Protein AF-A0AAP4D644-F1 (afdb_monomer_lite)

Structure (mmCIF, N/CA/C/O backbone):
data_AF-A0AAP4D644-F1
#
_entry.id   AF-A0AAP4D644-F1
#
loop_
_atom_site.group_PDB
_atom_site.id
_atom_site.type_symbol
_atom_site.label_atom_id
_atom_site.label_alt_id
_atom_site.label_comp_id
_atom_site.label_asym_id
_atom_site.label_entity_id
_atom_site.label_seq_id
_atom_site.pdbx_PDB_ins_code
_atom_site.Cartn_x
_atom_site.Cartn_y
_atom_site.Cartn_z
_atom_site.occupancy
_atom_site.B_iso_or_equiv
_atom_site.auth_seq_id
_atom_site.auth_comp_id
_atom_site.auth_asym_id
_atom_site.auth_atom_id
_atom_site.pdbx_PDB_model_num
ATOM 1 N N . MET A 1 1 ? 47.820 -1.376 -25.197 1.00 35.84 1 MET A N 1
ATOM 2 C CA . MET A 1 1 ? 46.651 -0.483 -25.298 1.00 35.84 1 MET A CA 1
ATOM 3 C C . MET A 1 1 ? 45.445 -1.398 -25.393 1.00 35.84 1 MET A C 1
ATOM 5 O O . MET A 1 1 ? 45.234 -1.981 -26.444 1.00 35.84 1 MET A O 1
ATOM 9 N N . ILE A 1 2 ? 44.798 -1.685 -24.264 1.00 47.09 2 ILE A N 1
ATOM 10 C CA . ILE A 1 2 ? 43.541 -2.441 -24.238 1.00 47.09 2 ILE A CA 1
ATOM 11 C C . ILE A 1 2 ? 42.493 -1.375 -23.975 1.00 47.09 2 ILE A C 1
ATOM 13 O O . ILE A 1 2 ? 42.478 -0.788 -22.894 1.00 47.09 2 ILE A O 1
ATOM 17 N N . GLU A 1 3 ? 41.730 -1.037 -25.007 1.00 48.53 3 GLU A N 1
ATOM 18 C CA . GLU A 1 3 ? 40.587 -0.148 -24.861 1.00 48.53 3 GLU A CA 1
ATOM 19 C C . GLU A 1 3 ? 39.527 -0.927 -24.088 1.00 48.53 3 GLU A C 1
ATOM 21 O O . GLU A 1 3 ? 39.006 -1.943 -24.546 1.00 48.53 3 GLU A O 1
ATOM 26 N N . HIS A 1 4 ? 39.311 -0.512 -22.845 1.00 43.62 4 HIS A N 1
ATOM 27 C CA . HIS A 1 4 ? 38.159 -0.944 -22.083 1.00 43.62 4 HIS A CA 1
ATOM 28 C C . HIS A 1 4 ? 36.962 -0.198 -22.667 1.00 43.62 4 HIS A C 1
ATOM 30 O O . HIS A 1 4 ? 36.743 0.966 -22.342 1.00 43.62 4 HIS A O 1
ATOM 36 N N . ASP A 1 5 ? 36.221 -0.859 -23.556 1.00 52.31 5 ASP A N 1
ATOM 37 C CA . ASP A 1 5 ? 34.858 -0.454 -23.884 1.00 52.31 5 ASP A CA 1
ATOM 38 C C . ASP A 1 5 ? 34.036 -0.563 -22.597 1.00 52.31 5 ASP A C 1
ATOM 40 O O . ASP A 1 5 ? 33.574 -1.636 -22.199 1.00 52.31 5 ASP A O 1
ATOM 44 N N . GLU A 1 6 ? 33.932 0.559 -21.891 1.00 53.22 6 GLU A N 1
ATOM 45 C CA . GLU A 1 6 ? 33.104 0.713 -20.708 1.00 53.22 6 GLU A CA 1
ATOM 46 C C . GLU A 1 6 ? 31.641 0.624 -21.145 1.00 53.22 6 GLU A C 1
ATOM 48 O O . GLU A 1 6 ? 31.006 1.597 -21.552 1.00 53.22 6 GLU A O 1
ATOM 53 N N . ALA A 1 7 ? 31.121 -0.603 -21.146 1.00 55.41 7 ALA A N 1
ATOM 54 C CA . ALA A 1 7 ? 29.710 -0.863 -21.340 1.00 55.41 7 ALA A CA 1
ATOM 55 C C . ALA A 1 7 ? 28.950 -0.145 -20.220 1.00 55.41 7 ALA A C 1
ATOM 57 O O . ALA A 1 7 ? 29.014 -0.558 -19.063 1.00 55.41 7 ALA A O 1
ATOM 58 N N . ALA A 1 8 ? 28.256 0.937 -20.582 1.00 45.06 8 ALA A N 1
ATOM 59 C CA . ALA A 1 8 ? 27.396 1.690 -19.682 1.00 45.06 8 ALA A CA 1
ATOM 60 C C . ALA A 1 8 ? 26.524 0.727 -18.861 1.00 45.06 8 ALA A C 1
ATOM 62 O O . ALA A 1 8 ? 25.763 -0.072 -19.426 1.00 45.06 8 ALA A O 1
ATOM 63 N N . SER A 1 9 ? 26.658 0.791 -17.533 1.00 47.25 9 SER A N 1
ATOM 64 C CA . SER A 1 9 ? 25.836 0.009 -16.616 1.00 47.25 9 SER A CA 1
ATOM 65 C C . SER A 1 9 ? 24.361 0.332 -16.891 1.00 47.25 9 SER A C 1
ATOM 67 O O . SER A 1 9 ? 24.015 1.502 -17.082 1.00 47.25 9 SER A O 1
ATOM 69 N N . PRO A 1 10 ? 23.442 -0.653 -16.900 1.00 54.81 10 PRO A N 1
ATOM 70 C CA . PRO A 1 10 ? 22.006 -0.392 -17.053 1.00 54.81 10 PRO A CA 1
ATOM 71 C C . PRO A 1 10 ? 21.440 0.534 -15.959 1.00 54.81 10 PRO A C 1
ATOM 73 O O . PRO A 1 10 ? 20.324 1.040 -16.092 1.00 54.81 10 PRO A O 1
ATOM 76 N N . GLU A 1 11 ? 22.206 0.768 -14.895 1.00 52.88 11 GLU A N 1
ATOM 77 C CA . GLU A 1 11 ? 21.910 1.692 -13.803 1.00 52.88 11 GLU A CA 1
ATOM 78 C C . GLU A 1 11 ? 22.048 3.166 -14.232 1.00 52.88 11 GLU A C 1
ATOM 80 O O . GLU A 1 11 ? 21.251 4.005 -13.802 1.00 52.88 11 GLU A O 1
ATOM 85 N N . ASP A 1 12 ? 22.950 3.478 -15.170 1.00 46.66 12 ASP A N 1
ATOM 86 C CA . ASP A 1 12 ? 23.211 4.850 -15.634 1.00 46.66 12 ASP A CA 1
ATOM 87 C C . ASP A 1 12 ? 22.149 5.366 -16.623 1.00 46.66 12 ASP A C 1
ATOM 89 O O . ASP A 1 12 ? 22.008 6.570 -16.843 1.00 46.66 12 ASP A O 1
ATOM 93 N N . ALA A 1 13 ? 21.325 4.474 -17.186 1.00 50.72 13 ALA A N 1
ATOM 94 C CA . ALA A 1 13 ? 20.248 4.829 -18.114 1.00 50.72 13 ALA A CA 1
ATOM 95 C C . ALA A 1 13 ? 18.931 5.259 -17.422 1.00 50.72 13 ALA A C 1
ATOM 97 O O . ALA A 1 13 ? 17.975 5.648 -18.102 1.00 50.72 13 ALA A O 1
ATOM 98 N N . ALA A 1 14 ? 18.841 5.180 -16.087 1.00 52.31 14 ALA A N 1
ATOM 99 C CA . ALA A 1 14 ? 17.569 5.262 -15.355 1.00 52.31 14 ALA A CA 1
ATOM 100 C C . ALA A 1 14 ? 17.327 6.572 -14.576 1.00 52.31 14 ALA A C 1
ATOM 102 O O . ALA A 1 14 ? 16.202 6.813 -14.122 1.00 52.31 14 ALA A O 1
ATOM 103 N N . ALA A 1 15 ? 18.327 7.447 -14.433 1.00 49.66 15 ALA A N 1
ATOM 104 C CA . ALA A 1 15 ? 18.177 8.712 -13.713 1.00 49.66 15 ALA A CA 1
ATOM 105 C C . ALA A 1 15 ? 17.328 9.720 -14.522 1.00 49.66 15 ALA A C 1
ATOM 107 O O . ALA A 1 15 ? 17.834 10.494 -15.330 1.00 49.66 15 ALA A O 1
ATOM 108 N N . GLY A 1 16 ? 16.004 9.699 -14.319 1.00 60.31 16 GLY A N 1
ATOM 109 C CA . GLY A 1 16 ? 15.054 10.669 -14.895 1.00 60.31 16 GLY A CA 1
ATOM 110 C C . GLY A 1 16 ? 13.948 10.082 -15.783 1.00 60.31 16 GLY A C 1
ATOM 111 O O . GLY A 1 16 ? 13.091 10.827 -16.273 1.00 60.31 16 GLY A O 1
ATOM 112 N N . ALA A 1 17 ? 13.912 8.761 -15.986 1.00 69.25 17 ALA A N 1
ATOM 113 C CA . ALA A 1 17 ? 12.848 8.112 -16.749 1.00 69.25 17 ALA A CA 1
ATOM 114 C C . ALA A 1 17 ? 11.550 8.007 -15.924 1.00 69.25 17 ALA A C 1
ATOM 116 O O . ALA A 1 17 ? 11.519 7.441 -14.836 1.00 69.25 17 ALA A O 1
ATOM 117 N N . SER A 1 18 ? 10.439 8.533 -16.451 1.00 81.19 18 SER A N 1
ATOM 118 C CA . SER A 1 18 ? 9.115 8.319 -15.852 1.00 81.19 18 SER A CA 1
ATOM 119 C C . SER A 1 18 ? 8.590 6.934 -16.224 1.00 81.19 18 SER A C 1
ATOM 121 O O . SER A 1 18 ? 8.448 6.621 -17.407 1.00 81.19 18 SER A O 1
ATOM 123 N N . VAL A 1 19 ? 8.242 6.132 -15.224 1.00 87.62 19 VAL A N 1
ATOM 124 C CA . VAL A 1 19 ? 7.793 4.745 -15.386 1.00 87.62 19 VAL A CA 1
ATOM 125 C C . VAL A 1 19 ? 6.460 4.552 -14.657 1.00 87.62 19 VAL A C 1
ATOM 127 O O . VAL A 1 19 ? 6.188 5.213 -13.657 1.00 87.62 19 VAL A O 1
ATOM 130 N N . ILE A 1 20 ? 5.600 3.692 -15.195 1.00 88.19 20 ILE A N 1
ATOM 131 C CA . ILE A 1 20 ? 4.382 3.196 -14.553 1.00 88.19 20 ILE A CA 1
ATOM 132 C C . ILE A 1 20 ? 4.709 1.806 -14.013 1.00 88.19 20 ILE A C 1
ATOM 134 O O . ILE A 1 20 ? 5.118 0.932 -14.779 1.00 88.19 20 ILE A O 1
ATOM 138 N N . ILE A 1 21 ? 4.538 1.626 -12.706 1.00 89.75 21 ILE A N 1
ATOM 139 C CA . ILE A 1 21 ? 4.767 0.360 -12.012 1.00 89.75 21 ILE A CA 1
ATOM 140 C C . ILE A 1 21 ? 3.407 -0.161 -11.562 1.00 89.75 21 ILE A C 1
ATOM 142 O O . ILE A 1 21 ? 2.697 0.518 -10.824 1.00 89.75 21 ILE A O 1
ATOM 146 N N . ASP A 1 22 ? 3.060 -1.349 -12.032 1.00 90.81 22 ASP A N 1
ATOM 147 C CA . ASP A 1 22 ? 1.945 -2.142 -11.534 1.00 90.81 22 ASP A CA 1
ATOM 148 C C . ASP A 1 22 ? 2.534 -3.287 -10.711 1.00 90.81 22 ASP A C 1
ATOM 150 O O . ASP A 1 22 ? 3.305 -4.107 -11.220 1.00 90.81 22 ASP A O 1
ATOM 154 N N . ASP A 1 23 ? 2.227 -3.296 -9.417 1.00 91.19 23 ASP A N 1
ATOM 155 C CA . ASP A 1 23 ? 2.775 -4.269 -8.486 1.00 91.19 23 ASP A CA 1
ATOM 156 C C . ASP A 1 23 ? 2.048 -5.615 -8.537 1.00 91.19 23 ASP A C 1
ATOM 158 O O . ASP A 1 23 ? 2.537 -6.549 -7.912 1.00 91.19 23 ASP A O 1
ATOM 162 N N . GLY A 1 24 ? 0.944 -5.751 -9.286 1.00 92.62 24 GLY A N 1
ATOM 163 C CA . GLY A 1 24 ? 0.271 -7.025 -9.563 1.00 92.62 24 GLY A CA 1
ATOM 164 C C . GLY A 1 24 ? -0.293 -7.754 -8.336 1.00 92.62 24 GLY A C 1
ATOM 165 O O . GLY A 1 24 ? -0.540 -8.965 -8.398 1.00 92.62 24 GLY A O 1
ATOM 166 N N . ARG A 1 25 ? -0.460 -7.056 -7.208 1.00 94.88 25 ARG A N 1
ATOM 167 C CA . ARG A 1 25 ? -0.992 -7.625 -5.961 1.00 94.88 25 ARG A CA 1
ATOM 168 C C . ARG A 1 25 ? -2.499 -7.453 -5.856 1.00 94.88 25 ARG A C 1
ATOM 170 O O . ARG A 1 25 ? -3.062 -6.500 -6.389 1.00 94.88 25 ARG A O 1
ATOM 177 N N . ASP A 1 26 ? -3.144 -8.348 -5.112 1.00 95.00 26 ASP A N 1
ATOM 178 C CA . ASP A 1 26 ? -4.516 -8.096 -4.676 1.00 95.00 26 ASP A CA 1
ATOM 179 C C . ASP A 1 26 ? -4.532 -7.083 -3.535 1.00 95.00 26 ASP A C 1
ATOM 181 O O . ASP A 1 26 ? -3.982 -7.316 -2.453 1.00 95.00 26 ASP A O 1
ATOM 185 N N . TRP A 1 27 ? -5.195 -5.960 -3.777 1.00 95.31 27 TRP A N 1
ATOM 186 C CA . TRP A 1 27 ? -5.368 -4.899 -2.798 1.00 95.31 27 TRP A CA 1
ATOM 187 C C . TRP A 1 27 ? -6.766 -4.882 -2.183 1.00 95.31 27 TRP A C 1
ATOM 189 O O . TRP A 1 27 ? -6.980 -4.131 -1.232 1.00 95.31 27 TRP A O 1
ATOM 199 N N . ALA A 1 28 ? -7.714 -5.693 -2.664 1.00 95.56 28 ALA A N 1
ATOM 200 C CA . ALA A 1 28 ? -9.124 -5.581 -2.291 1.00 95.56 28 ALA A CA 1
ATOM 201 C C . ALA A 1 28 ? -9.341 -5.689 -0.773 1.00 95.56 28 ALA A C 1
ATOM 203 O O . ALA A 1 28 ? -9.917 -4.790 -0.154 1.00 95.56 28 ALA A O 1
ATOM 204 N N . ALA A 1 29 ? -8.808 -6.741 -0.148 1.00 95.88 29 ALA A N 1
ATOM 205 C CA . ALA A 1 29 ? -8.926 -6.941 1.296 1.00 95.88 29 ALA A CA 1
ATOM 206 C C . ALA A 1 29 ? -8.243 -5.817 2.092 1.00 95.88 29 ALA A C 1
ATOM 208 O O . ALA A 1 29 ? -8.776 -5.338 3.097 1.00 95.88 29 ALA A O 1
ATOM 209 N N . TRP A 1 30 ? -7.080 -5.355 1.627 1.00 96.69 30 TRP A N 1
ATOM 210 C CA . TRP A 1 30 ? -6.349 -4.266 2.268 1.00 96.69 30 TRP A CA 1
ATOM 211 C C . TRP A 1 30 ? -7.117 -2.943 2.199 1.00 96.69 30 TRP A C 1
ATOM 213 O O . TRP A 1 30 ? -7.187 -2.229 3.199 1.00 96.69 30 TRP A O 1
ATOM 223 N N . LEU A 1 31 ? -7.743 -2.635 1.060 1.00 96.62 31 LEU A N 1
ATOM 224 C CA . LEU A 1 31 ? -8.556 -1.431 0.883 1.00 96.62 31 LEU A CA 1
ATOM 225 C C . LEU A 1 31 ? -9.745 -1.432 1.847 1.00 96.62 31 LEU A C 1
ATOM 227 O O . LEU A 1 31 ? -9.958 -0.448 2.554 1.00 96.62 31 LEU A O 1
ATOM 231 N N . VAL A 1 32 ? -10.458 -2.556 1.957 1.00 96.75 32 VAL A N 1
ATOM 232 C CA . VAL A 1 32 ? -11.560 -2.719 2.922 1.00 96.75 32 VAL A CA 1
ATOM 233 C C . VAL A 1 32 ? -11.066 -2.541 4.360 1.00 96.75 32 VAL A C 1
ATOM 235 O O . VAL A 1 32 ? -11.688 -1.839 5.164 1.00 96.75 32 VAL A O 1
ATOM 238 N N . TRP A 1 33 ? -9.922 -3.136 4.696 1.00 96.50 33 TRP A N 1
ATOM 239 C CA . TRP A 1 33 ? -9.299 -2.973 6.007 1.00 96.50 33 TRP A CA 1
ATOM 240 C C . TRP A 1 33 ? -8.949 -1.504 6.289 1.00 96.50 33 TRP A C 1
ATOM 242 O O . TRP A 1 33 ? -9.269 -0.989 7.367 1.00 96.50 33 TRP A O 1
ATOM 252 N N . ALA A 1 34 ? -8.345 -0.803 5.327 1.00 95.75 34 ALA A N 1
ATOM 253 C CA . ALA A 1 34 ? -7.933 0.594 5.451 1.00 95.75 34 ALA A CA 1
ATOM 254 C C . ALA A 1 34 ? -9.138 1.535 5.610 1.00 95.75 34 ALA A C 1
ATOM 256 O O . ALA A 1 34 ? -9.134 2.395 6.498 1.00 95.75 34 ALA A O 1
ATOM 257 N N . MET A 1 35 ? -10.200 1.315 4.828 1.00 97.00 35 MET A N 1
ATOM 258 C CA . MET A 1 35 ? -11.466 2.049 4.941 1.00 97.00 35 MET A CA 1
ATOM 259 C C . MET A 1 35 ? -12.080 1.924 6.343 1.00 97.00 35 MET A C 1
ATOM 261 O O . M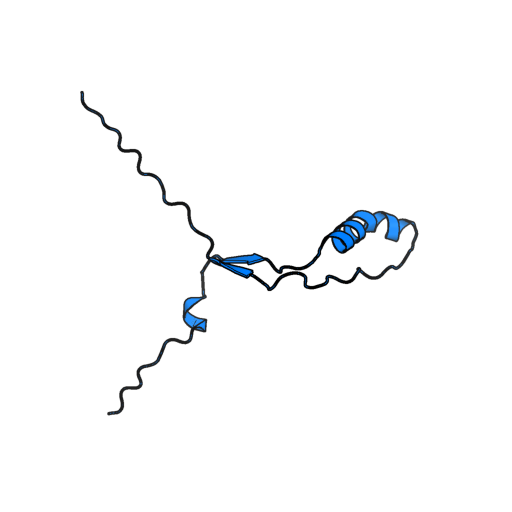ET 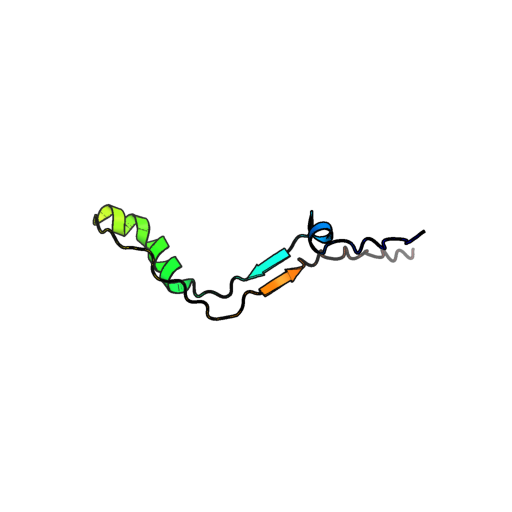A 1 35 ? -12.595 2.900 6.883 1.00 97.00 35 MET A O 1
ATOM 265 N N . ASN A 1 36 ? -11.949 0.757 6.980 1.00 96.44 36 ASN A N 1
ATOM 266 C CA . ASN A 1 36 ? -12.478 0.495 8.321 1.00 96.44 36 ASN A CA 1
ATOM 267 C C . ASN A 1 36 ? -11.547 0.919 9.476 1.00 96.44 36 ASN A C 1
ATOM 269 O O . ASN A 1 36 ? -11.805 0.577 10.630 1.00 96.44 36 ASN A O 1
ATOM 273 N N . SER A 1 37 ? -10.462 1.653 9.210 1.00 95.62 37 SER A N 1
ATOM 274 C CA . SER A 1 37 ? -9.484 2.067 10.236 1.00 95.62 37 SER A CA 1
ATOM 275 C C . SER A 1 37 ? -10.110 2.826 11.413 1.00 95.62 37 SER A C 1
ATOM 277 O O . SER A 1 37 ? -9.902 2.451 12.565 1.00 95.62 37 SER A O 1
ATOM 279 N N . ARG A 1 38 ? -10.933 3.847 11.141 1.00 95.44 38 ARG A N 1
ATOM 280 C CA . ARG A 1 38 ? -11.591 4.655 12.188 1.00 95.44 38 ARG A CA 1
ATOM 281 C C . ARG A 1 38 ? -12.517 3.825 13.075 1.00 95.44 38 ARG A C 1
ATOM 283 O O . ARG A 1 38 ? -12.508 3.993 14.290 1.00 95.44 38 ARG A O 1
ATOM 290 N N . ARG A 1 39 ? -13.279 2.909 12.470 1.00 96.0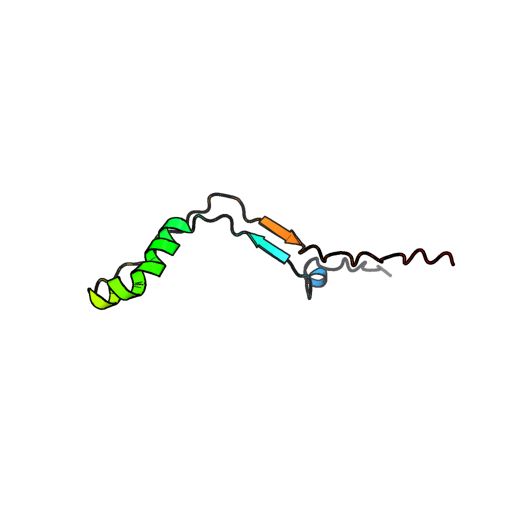0 39 ARG A N 1
ATOM 291 C CA . ARG A 1 39 ? -14.164 1.992 13.197 1.00 96.00 39 ARG A CA 1
ATOM 292 C C . ARG A 1 39 ? -13.365 1.100 14.146 1.00 96.00 39 ARG A C 1
ATOM 294 O O . ARG A 1 39 ? -13.690 1.039 15.324 1.00 96.00 39 ARG A O 1
ATOM 301 N N . ARG A 1 40 ? -12.273 0.499 13.661 1.00 95.38 40 ARG A N 1
ATOM 302 C CA . ARG A 1 40 ? -11.390 -0.351 14.478 1.00 95.38 40 ARG A CA 1
ATOM 303 C C . ARG A 1 40 ? -10.791 0.403 15.668 1.00 95.38 40 ARG A C 1
ATOM 305 O O . ARG A 1 40 ? -10.761 -0.139 16.766 1.00 95.38 40 ARG A O 1
ATOM 312 N N . ILE A 1 41 ? -10.395 1.666 15.482 1.00 94.38 41 ILE A N 1
ATOM 313 C CA . ILE A 1 41 ? -9.915 2.528 16.577 1.00 94.38 41 ILE A CA 1
ATOM 314 C C . ILE A 1 41 ? -11.028 2.789 17.603 1.00 94.38 41 ILE A C 1
ATOM 316 O O . ILE A 1 41 ? -10.800 2.630 18.800 1.00 94.38 41 ILE A O 1
ATOM 320 N N . SER A 1 42 ? -12.232 3.152 17.148 1.00 96.88 42 SER A N 1
ATOM 321 C CA . SER A 1 42 ? -13.379 3.422 18.029 1.00 96.88 42 SER A CA 1
ATOM 322 C C . SER A 1 42 ? -13.797 2.195 18.840 1.00 96.88 42 SER A C 1
ATOM 324 O O . SER A 1 42 ? -14.102 2.309 20.024 1.00 96.88 42 SER A O 1
ATOM 326 N N . GLU A 1 43 ? -13.794 1.021 18.213 1.00 97.12 43 GLU A N 1
ATOM 327 C CA . GLU A 1 43 ? -14.123 -0.258 18.849 1.00 97.12 43 GLU A CA 1
ATOM 328 C C . GLU A 1 43 ? -12.941 -0.821 19.663 1.00 97.12 43 GLU A C 1
ATOM 330 O O . GLU A 1 43 ? -13.076 -1.865 20.296 1.00 97.12 43 GLU A O 1
ATOM 335 N N . LYS A 1 44 ? -11.785 -0.133 19.674 1.00 96.19 44 LYS A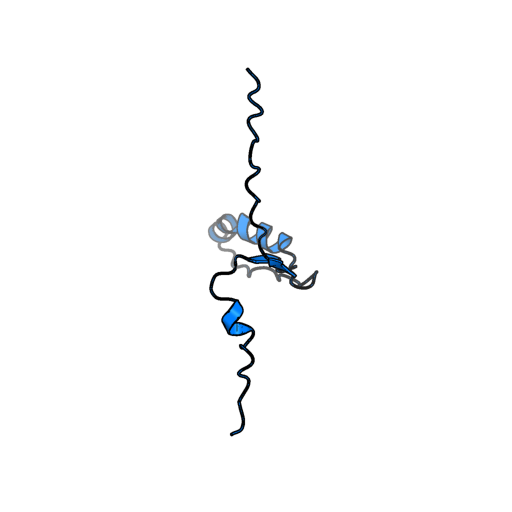 N 1
ATOM 336 C CA . LYS A 1 44 ? -10.530 -0.564 20.320 1.00 96.19 44 LYS A CA 1
ATOM 337 C C . LYS A 1 44 ? -10.069 -1.954 19.863 1.00 96.19 44 LYS A C 1
ATOM 339 O O . LYS A 1 44 ? -9.423 -2.686 20.611 1.00 96.19 44 LYS A O 1
ATOM 344 N N . VAL A 1 45 ? -10.378 -2.308 18.618 1.00 94.50 45 VAL A N 1
ATOM 345 C CA . VAL A 1 45 ? -9.998 -3.582 18.009 1.00 94.50 45 VAL A CA 1
ATOM 346 C C . VAL A 1 45 ? -8.649 -3.423 17.326 1.00 94.50 45 VAL A C 1
ATOM 348 O O . VAL A 1 45 ? -8.515 -2.723 16.318 1.00 94.50 45 VAL A O 1
ATOM 351 N N . PHE A 1 46 ? -7.645 -4.124 17.848 1.00 91.69 46 PHE A N 1
ATOM 352 C CA . PHE A 1 46 ? -6.380 -4.285 17.149 1.00 91.69 46 PHE A CA 1
ATOM 353 C C . PHE A 1 46 ? -6.490 -5.438 16.148 1.00 91.69 46 PHE A C 1
ATOM 355 O O . PHE A 1 46 ? -6.625 -6.597 16.527 1.00 91.69 46 PHE A O 1
ATOM 362 N N . ALA A 1 47 ? -6.424 -5.108 14.861 1.00 92.00 47 ALA A N 1
ATOM 363 C CA . ALA A 1 47 ? -6.378 -6.081 13.779 1.00 92.00 47 ALA A CA 1
ATOM 364 C C . ALA A 1 47 ? -5.225 -5.735 12.841 1.00 92.00 47 ALA A C 1
ATOM 366 O O . ALA A 1 47 ? -5.135 -4.599 12.359 1.00 92.00 47 ALA A O 1
ATOM 367 N N . LEU A 1 48 ? -4.373 -6.722 12.566 1.00 94.38 48 LEU A N 1
ATOM 368 C CA . LEU A 1 48 ? -3.287 -6.596 11.600 1.00 94.38 48 LEU A CA 1
ATOM 369 C C . LEU A 1 48 ? -3.841 -6.398 10.180 1.00 94.38 48 LEU A C 1
ATOM 37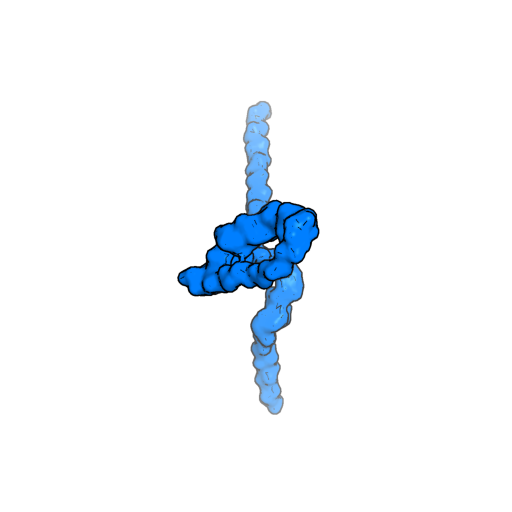1 O O . LEU A 1 48 ? -4.967 -6.822 9.897 1.00 94.38 48 LEU A O 1
ATOM 375 N N . PRO A 1 49 ? -3.094 -5.716 9.295 1.00 94.44 49 PRO A N 1
ATOM 376 C CA . PRO A 1 49 ? -3.469 -5.619 7.892 1.00 94.44 49 PRO A CA 1
ATOM 377 C C . PRO A 1 49 ? -3.510 -7.011 7.251 1.00 94.44 49 PRO A C 1
ATOM 379 O O . PRO A 1 49 ? -2.662 -7.845 7.570 1.00 94.44 49 PRO A O 1
ATOM 382 N N . PRO A 1 50 ? -4.474 -7.269 6.351 1.00 96.19 50 PRO A N 1
ATOM 383 C CA . PRO A 1 50 ? -4.545 -8.535 5.638 1.00 96.19 50 PRO A CA 1
ATOM 384 C C . PRO A 1 50 ? -3.349 -8.696 4.696 1.00 96.19 50 PRO A C 1
ATOM 386 O O . PRO A 1 50 ? -2.726 -7.716 4.267 1.00 96.19 50 PRO A O 1
ATOM 389 N N . GLU A 1 51 ? -3.051 -9.947 4.356 1.00 95.12 51 GLU A N 1
ATOM 390 C CA . GLU A 1 51 ? -2.035 -10.273 3.362 1.00 95.12 51 GLU A CA 1
ATOM 391 C C . GLU A 1 51 ? -2.392 -9.683 1.990 1.00 95.12 51 GLU A C 1
ATOM 393 O O . GLU A 1 51 ? -3.560 -9.558 1.622 1.00 95.12 51 GLU A O 1
ATOM 398 N N . ARG A 1 52 ? -1.358 -9.310 1.229 1.00 94.50 52 ARG A N 1
ATOM 399 C CA . ARG A 1 52 ? -1.474 -8.788 -0.141 1.00 94.50 52 ARG A CA 1
ATOM 400 C C . ARG A 1 52 ? -0.824 -9.787 -1.094 1.00 94.50 52 ARG A C 1
ATOM 402 O O . ARG A 1 52 ? 0.371 -9.624 -1.387 1.00 94.50 52 ARG A O 1
ATOM 409 N N . PRO A 1 53 ? -1.542 -10.853 -1.494 1.00 94.88 53 PRO A N 1
ATOM 410 C CA . PRO A 1 53 ? -0.976 -11.908 -2.318 1.00 94.88 53 PRO A CA 1
ATOM 411 C C . PRO A 1 53 ? -0.571 -11.362 -3.687 1.00 94.88 53 PRO A C 1
ATOM 413 O O . PRO A 1 53 ? -1.223 -10.486 -4.257 1.00 94.88 53 PRO A O 1
ATOM 416 N N . GLN A 1 54 ? 0.531 -11.892 -4.208 1.00 95.31 54 GLN A N 1
ATOM 417 C CA . GLN A 1 54 ? 0.999 -11.596 -5.554 1.00 95.31 54 GLN A CA 1
ATOM 418 C C . GLN A 1 54 ? 0.180 -12.434 -6.543 1.00 95.31 54 GLN A C 1
ATOM 420 O O . GLN A 1 54 ? 0.379 -13.645 -6.617 1.00 95.31 54 GLN A O 1
ATOM 425 N N . ILE A 1 55 ? -0.741 -11.814 -7.285 1.00 93.50 55 ILE A N 1
ATOM 426 C CA . ILE A 1 55 ? -1.569 -12.531 -8.272 1.00 93.50 55 ILE A CA 1
ATOM 427 C C . ILE A 1 55 ? -0.870 -12.547 -9.633 1.00 93.50 55 ILE A C 1
ATOM 429 O O . ILE A 1 55 ? -0.807 -13.574 -10.307 1.00 93.50 55 ILE A O 1
ATOM 433 N N . VAL A 1 56 ? -0.338 -11.399 -10.043 1.00 93.50 56 VAL A N 1
ATOM 434 C CA . VAL A 1 56 ? 0.273 -11.192 -11.360 1.00 93.50 56 VAL A CA 1
ATOM 435 C C . VAL A 1 56 ? 1.724 -10.778 -11.167 1.00 93.50 56 VAL A C 1
ATOM 437 O O . VAL A 1 56 ? 2.064 -10.176 -10.158 1.00 93.50 56 VAL A O 1
ATOM 440 N N . LYS A 1 57 ? 2.616 -11.089 -12.109 1.00 92.81 57 LYS A N 1
ATOM 441 C CA . LYS A 1 57 ? 4.003 -10.599 -12.055 1.00 92.81 57 LYS A CA 1
ATOM 44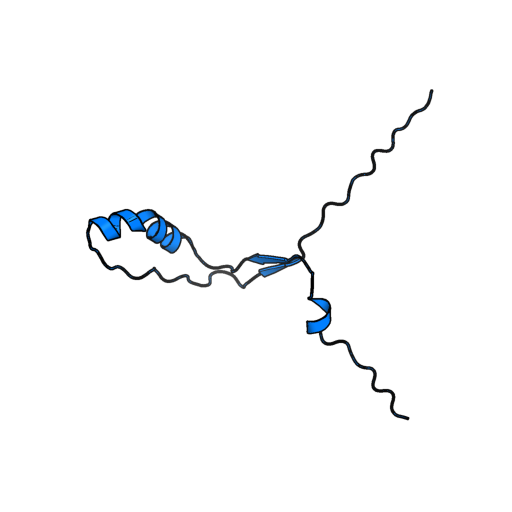2 C C . LYS A 1 57 ? 4.033 -9.068 -12.101 1.00 92.81 57 LYS A C 1
ATOM 444 O O . LYS A 1 57 ? 3.272 -8.466 -12.854 1.00 92.81 57 LYS A O 1
ATOM 449 N N . VAL A 1 58 ? 4.952 -8.470 -11.341 1.00 92.50 58 VAL A N 1
ATOM 450 C CA . VAL A 1 58 ? 5.196 -7.020 -11.355 1.00 92.50 58 VAL A CA 1
ATOM 451 C C . VAL A 1 58 ? 5.478 -6.565 -12.784 1.00 92.50 58 VAL A C 1
ATOM 453 O O . VAL A 1 58 ? 6.282 -7.176 -13.495 1.00 92.50 58 VAL A O 1
ATOM 456 N N . ASN A 1 59 ? 4.808 -5.496 -13.204 1.00 90.75 59 ASN A N 1
ATOM 457 C CA . ASN A 1 59 ? 4.892 -4.968 -14.555 1.00 90.75 59 ASN A CA 1
ATOM 458 C C . ASN A 1 59 ? 5.385 -3.525 -14.530 1.00 90.75 59 ASN A C 1
ATOM 460 O O . ASN A 1 59 ? 4.794 -2.651 -13.898 1.00 90.75 59 ASN A O 1
ATOM 464 N N . VAL A 1 60 ? 6.472 -3.276 -15.250 1.00 90.44 60 VAL A N 1
ATOM 465 C CA . VAL A 1 60 ? 7.156 -1.988 -15.284 1.00 90.44 60 VAL A CA 1
ATOM 466 C C . VAL A 1 60 ? 7.131 -1.491 -16.724 1.00 90.44 60 VAL A C 1
ATOM 468 O O . VAL A 1 60 ? 7.712 -2.112 -17.612 1.00 90.44 60 VAL A O 1
ATOM 471 N N . LYS A 1 61 ? 6.423 -0.386 -16.978 1.00 88.19 61 LYS A N 1
ATOM 472 C CA . LYS A 1 61 ? 6.252 0.177 -18.327 1.00 88.19 61 LYS A CA 1
ATOM 473 C C . LYS A 1 61 ? 6.731 1.622 -18.390 1.00 88.19 61 LYS A C 1
ATOM 475 O O . LYS A 1 61 ? 6.362 2.414 -17.525 1.00 88.19 61 LYS A O 1
ATOM 480 N N . PRO A 1 62 ? 7.469 2.032 -19.433 1.00 86.81 62 PRO A N 1
ATOM 481 C CA . PRO A 1 62 ? 7.820 3.436 -19.603 1.00 86.81 62 PRO A CA 1
ATOM 482 C C . PRO A 1 62 ? 6.554 4.288 -19.774 1.00 86.81 62 PRO A C 1
ATOM 484 O O . PRO A 1 62 ? 5.638 3.940 -20.528 1.00 86.81 62 PRO A O 1
ATOM 487 N N . LYS A 1 63 ? 6.494 5.437 -19.094 1.00 84.00 63 LYS A N 1
ATOM 488 C CA . LYS A 1 63 ? 5.382 6.384 -19.222 1.00 84.00 63 LYS A CA 1
ATOM 489 C C . LYS A 1 63 ? 5.484 7.083 -20.577 1.00 84.00 63 LYS A C 1
ATOM 491 O O . LYS A 1 63 ? 6.306 7.978 -20.774 1.00 84.00 63 LYS A O 1
ATOM 496 N N . LYS A 1 64 ? 4.630 6.696 -21.527 1.00 80.44 64 LYS A N 1
ATOM 497 C CA . LYS A 1 64 ? 4.581 7.322 -22.856 1.00 80.44 64 LYS A CA 1
ATOM 498 C C . LYS A 1 64 ? 4.169 8.794 -22.727 1.00 80.44 64 LYS A C 1
ATOM 500 O O . LYS A 1 64 ? 3.052 9.092 -22.309 1.00 80.44 64 LYS A O 1
ATOM 505 N N . LYS A 1 65 ? 5.051 9.725 -23.109 1.00 74.00 65 LYS A N 1
ATOM 506 C CA . LYS A 1 65 ? 4.697 11.151 -23.214 1.00 74.00 65 LYS A CA 1
ATOM 507 C C . LYS A 1 65 ? 3.761 11.352 -24.419 1.00 74.00 65 LYS A C 1
ATOM 509 O O . LYS A 1 65 ? 4.053 10.821 -25.496 1.00 74.00 65 LYS A O 1
ATOM 514 N N . PRO A 1 66 ? 2.650 12.098 -24.286 1.00 73.62 66 PRO A N 1
ATOM 515 C CA . PRO A 1 66 ? 1.794 12.403 -25.427 1.00 73.62 66 PRO A CA 1
ATOM 516 C C . PRO A 1 66 ? 2.580 13.233 -26.454 1.00 73.62 66 PRO A C 1
ATOM 518 O O . PRO A 1 66 ? 3.157 14.267 -26.114 1.00 73.62 66 PRO A O 1
ATOM 521 N N . ARG A 1 67 ? 2.617 12.800 -27.724 1.00 75.06 67 ARG A N 1
ATOM 522 C CA . ARG A 1 67 ? 3.143 13.645 -28.811 1.00 75.06 67 ARG A CA 1
ATOM 523 C C . ARG A 1 67 ? 2.178 14.812 -28.998 1.00 75.06 67 ARG A C 1
ATOM 525 O O . ARG A 1 67 ? 1.006 14.589 -29.294 1.00 75.06 67 ARG A O 1
ATOM 532 N N . ARG A 1 68 ? 2.667 16.051 -28.856 1.00 74.06 68 ARG A N 1
ATOM 533 C CA . ARG A 1 68 ? 1.900 17.250 -29.230 1.00 74.06 68 ARG A CA 1
ATOM 534 C C . ARG A 1 68 ? 1.517 17.115 -30.707 1.00 74.06 68 ARG A C 1
ATOM 536 O O . ARG A 1 68 ? 2.398 17.046 -31.564 1.00 74.06 68 ARG A O 1
ATOM 543 N N . ARG A 1 69 ? 0.218 17.029 -31.006 1.00 74.12 69 ARG A N 1
ATOM 544 C CA . ARG A 1 69 ? -0.277 17.095 -32.386 1.00 74.12 69 ARG A CA 1
ATOM 545 C C . ARG A 1 69 ? -0.022 18.520 -32.875 1.00 74.12 69 ARG A C 1
ATOM 547 O O . ARG A 1 69 ? -0.480 19.467 -32.241 1.00 74.12 69 ARG A O 1
ATOM 554 N N . LYS A 1 70 ? 0.748 18.680 -33.952 1.00 71.06 70 LYS A N 1
ATOM 555 C CA . LYS A 1 70 ? 0.848 19.969 -34.642 1.00 71.06 70 LYS A CA 1
ATOM 556 C C . LYS A 1 70 ? -0.473 20.160 -35.388 1.00 71.06 70 LYS A C 1
ATOM 558 O O . LYS A 1 70 ? -0.790 19.347 -36.250 1.00 71.06 70 LYS A O 1
ATOM 563 N N . PHE A 1 71 ? -1.257 21.168 -35.016 1.00 66.00 71 PHE A N 1
ATOM 564 C CA . PHE A 1 71 ? -2.345 21.643 -35.867 1.00 66.00 71 PHE A CA 1
ATOM 565 C C . PHE A 1 71 ? -1.683 22.316 -37.071 1.00 66.00 71 PHE A C 1
ATOM 567 O O . PHE A 1 71 ? -1.046 23.355 -36.914 1.00 66.00 71 PHE A O 1
ATOM 574 N N . SER A 1 72 ? -1.759 21.704 -38.251 1.00 64.06 72 SER A N 1
ATOM 575 C CA . SER A 1 72 ? -1.518 22.436 -39.490 1.00 64.06 72 SER A CA 1
ATOM 576 C C . SER A 1 72 ? -2.729 23.338 -39.689 1.00 64.06 72 SER A C 1
ATOM 578 O O . SER A 1 72 ? -3.803 22.856 -40.050 1.00 64.06 72 SER A O 1
ATOM 580 N N . LEU A 1 73 ? -2.584 24.625 -39.383 1.00 60.53 73 LEU A N 1
ATOM 581 C CA . LEU A 1 73 ? -3.497 25.631 -39.906 1.00 60.53 73 LEU A CA 1
ATOM 582 C C . LEU A 1 73 ? -3.290 25.631 -41.422 1.00 60.53 73 LEU A C 1
ATOM 584 O O . LEU A 1 73 ? -2.314 26.181 -41.920 1.00 60.53 73 LEU A O 1
ATOM 588 N N . PHE A 1 74 ? -4.151 24.908 -42.133 1.00 60.81 74 PHE A N 1
ATOM 589 C CA . PHE A 1 74 ? -4.326 25.079 -43.567 1.00 60.81 74 PHE A CA 1
ATOM 590 C C . PHE A 1 74 ? -5.061 26.413 -43.724 1.00 60.81 74 PHE A C 1
ATOM 592 O O . PHE A 1 74 ? -6.276 26.485 -43.555 1.00 60.81 74 PHE A O 1
ATOM 599 N N . THR A 1 75 ? -4.304 27.491 -43.894 1.00 53.44 75 THR A N 1
ATOM 600 C CA . THR A 1 75 ? -4.830 28.800 -44.282 1.00 53.44 75 THR A CA 1
ATOM 601 C C . THR A 1 75 ? -4.525 28.990 -45.757 1.00 53.44 75 THR A C 1
ATOM 603 O O . THR A 1 75 ? -3.445 29.470 -46.090 1.00 53.44 75 THR A O 1
ATOM 606 N N . ASP A 1 76 ? -5.468 28.590 -46.608 1.00 56.44 76 ASP A N 1
ATOM 607 C CA . ASP A 1 76 ? -5.574 29.109 -47.969 1.00 56.44 76 ASP A CA 1
ATOM 608 C C . ASP A 1 76 ? -6.600 30.251 -47.919 1.00 56.44 76 ASP A C 1
ATOM 610 O O . ASP A 1 76 ? -7.770 30.027 -47.591 1.00 56.44 76 ASP A O 1
ATOM 614 N N . PHE A 1 77 ? -6.132 31.474 -48.166 1.00 53.12 77 PHE A N 1
ATOM 615 C CA . PHE A 1 77 ? -6.946 32.657 -48.444 1.00 53.12 77 PHE A CA 1
ATOM 616 C C . PHE A 1 77 ? -6.393 33.327 -49.699 1.00 53.12 77 PHE A C 1
ATOM 618 O O . PHE A 1 77 ? -5.146 33.376 -49.816 1.00 53.12 77 PHE A O 1
#

Organism: NCBI:txid3050585

Sequence (77 aa):
MIEHDEAASPEDAAAGASVIIDDGRDWAAWLVWAMNSRRRISEKVFALPPERPQIVKVNVKPKKKPRRRKFSLFTDF

Secondary structure (DSSP, 8-state):
---------TTTT-TT--EEEE--B--HHHHHHHHTHHHHHHTT---PPPP--B-S--EEEE-PPPPPP--------

Radius of gyration: 24.75 Å; chains: 1; bounding box: 61×45×69 Å

Foldseek 3Di:
DDDPPPPPDPVVVPVPFAKDKDQQWDCPQQVVVVVCVVVCVVVVNDDDGDDTDRHDHIDIGGDDDDDPDDPPPPDDD

pLDDT: mean 79.19, std 18.89, range [35.84, 97.12]